Protein AF-A0A382WVX7-F1 (afdb_monomer_lite)

Foldseek 3Di:
DDDPDDDPPDPPPPPPVVVVVVVVLVVLLVVLLVCLLCVLVVVCVVVVNPPPDDPVVSNVNSNVRSLVSSLVRQLVVCVVVDPSVVSSVVSCVVSVVD

pLDDT: mean 78.36, std 13.31, range [39.53, 92.88]

Sequence (98 aa):
MEQTETLKNSISWKCKHTWKRASINTLWCLLGCSIGDFGTIYFFQVTQNPWSFSVMSIMILAIINGLITSIMLETFILSRQMDLKNAFKTAIGMSLVS

InterPro domains:
  IPR025509 Domain of unknown function DUF4396 [PF14342] (18-98)

Structure (mmCIF, N/CA/C/O backbone):
data_AF-A0A382WVX7-F1
#
_entry.id   AF-A0A382WVX7-F1
#
loop_
_atom_site.group_PDB
_atom_site.id
_atom_site.type_symbol
_atom_site.label_atom_id
_atom_site.label_alt_id
_atom_site.label_comp_id
_atom_site.label_asym_id
_atom_site.label_entity_id
_atom_site.label_seq_id
_atom_site.pdbx_PDB_ins_code
_atom_site.Cartn_x
_atom_site.Cartn_y
_atom_site.Cartn_z
_atom_site.occupancy
_atom_site.B_iso_or_equiv
_atom_site.auth_seq_id
_atom_site.auth_comp_id
_atom_site.auth_asym_id
_atom_site.auth_atom_id
_atom_site.pdbx_PDB_model_num
ATOM 1 N N . MET A 1 1 ? -14.539 19.645 43.472 1.00 47.84 1 MET A N 1
ATOM 2 C CA . MET A 1 1 ? -15.041 18.271 43.295 1.00 47.84 1 MET A CA 1
ATOM 3 C C . MET A 1 1 ? -16.321 18.381 42.505 1.00 47.84 1 MET A C 1
ATOM 5 O O . MET A 1 1 ? -17.269 18.902 43.057 1.00 47.84 1 MET A O 1
ATOM 9 N N . GLU A 1 2 ? -16.302 18.014 41.227 1.00 39.53 2 GLU A N 1
ATOM 10 C CA . GLU A 1 2 ? -17.343 17.193 40.600 1.00 39.53 2 GLU A CA 1
ATOM 11 C C . GLU A 1 2 ? -16.979 16.944 39.132 1.00 39.53 2 GLU A C 1
ATOM 13 O O . GLU A 1 2 ? -16.805 17.871 38.349 1.00 39.53 2 GLU A O 1
ATOM 18 N N . GLN A 1 3 ? -16.851 15.650 38.825 1.00 40.25 3 GLN A N 1
ATOM 19 C CA . GLN A 1 3 ? -17.048 15.031 37.513 1.00 40.25 3 GLN A CA 1
ATOM 20 C C . GLN A 1 3 ? -15.916 15.165 36.477 1.00 40.25 3 GLN A C 1
ATOM 22 O O . GLN A 1 3 ? -16.074 15.614 35.346 1.00 40.25 3 GLN A O 1
ATOM 27 N N . THR A 1 4 ? -14.768 14.591 36.839 1.00 42.47 4 THR A N 1
ATOM 28 C CA . THR A 1 4 ? -13.944 13.783 35.926 1.00 42.47 4 THR A CA 1
ATOM 29 C C . THR A 1 4 ? -14.754 12.593 35.385 1.00 42.47 4 THR A C 1
ATOM 31 O O . THR A 1 4 ? -14.617 11.480 35.883 1.00 42.47 4 THR A O 1
ATOM 34 N N . GLU A 1 5 ? -15.594 12.807 34.372 1.00 50.69 5 GLU A N 1
ATOM 35 C CA . GLU A 1 5 ? -16.278 11.733 33.637 1.00 50.69 5 GLU A CA 1
ATOM 36 C C . GLU A 1 5 ? -16.299 12.017 32.129 1.00 50.69 5 GLU A C 1
ATOM 38 O O . GLU A 1 5 ? -17.272 12.505 31.570 1.00 50.69 5 GLU A O 1
ATOM 43 N N . THR A 1 6 ? -15.226 11.653 31.429 1.00 47.88 6 THR A N 1
ATOM 44 C CA . THR A 1 6 ? -15.344 11.208 30.032 1.00 47.88 6 THR A CA 1
ATOM 45 C C . THR A 1 6 ? -14.515 9.939 29.868 1.00 47.88 6 THR A C 1
ATOM 47 O O . THR A 1 6 ? -13.321 9.960 29.594 1.00 47.88 6 THR A O 1
ATOM 50 N N . LEU A 1 7 ? -15.172 8.820 30.181 1.00 47.19 7 LEU A N 1
ATOM 51 C CA . LEU A 1 7 ? -14.901 7.450 29.740 1.00 47.19 7 LEU A CA 1
ATOM 52 C C . LEU A 1 7 ? -13.518 7.214 29.113 1.00 47.19 7 LEU A C 1
ATOM 54 O O . LEU A 1 7 ? -13.299 7.371 27.912 1.00 47.19 7 LEU A O 1
ATOM 58 N N . LYS A 1 8 ? -12.605 6.704 29.941 1.00 47.66 8 LYS A N 1
ATOM 59 C CA . LYS A 1 8 ? -11.433 5.951 29.499 1.00 47.66 8 LYS A CA 1
ATOM 60 C C . LYS A 1 8 ? -11.951 4.755 28.685 1.00 47.66 8 LYS A C 1
ATOM 62 O O . LYS A 1 8 ? -12.286 3.725 29.264 1.00 47.66 8 LYS A O 1
ATOM 67 N N . ASN A 1 9 ? -12.077 4.908 27.364 1.00 58.12 9 ASN A N 1
ATOM 68 C CA . ASN A 1 9 ? -12.382 3.820 26.432 1.00 58.12 9 ASN A CA 1
ATOM 69 C C . ASN A 1 9 ? -11.302 2.748 26.605 1.00 58.12 9 ASN A C 1
ATOM 71 O O . ASN A 1 9 ? -10.225 2.820 26.016 1.00 58.12 9 ASN A O 1
ATOM 75 N N . SER A 1 10 ? -11.558 1.775 27.475 1.00 68.00 10 SER A N 1
ATOM 76 C CA . SER A 1 10 ? -10.688 0.623 27.630 1.00 68.00 10 SER A CA 1
ATOM 77 C C . SER A 1 10 ? -10.760 -0.155 26.322 1.00 68.00 10 SER A C 1
ATOM 79 O O . SER A 1 10 ? -11.788 -0.734 25.975 1.00 68.00 10 SER A 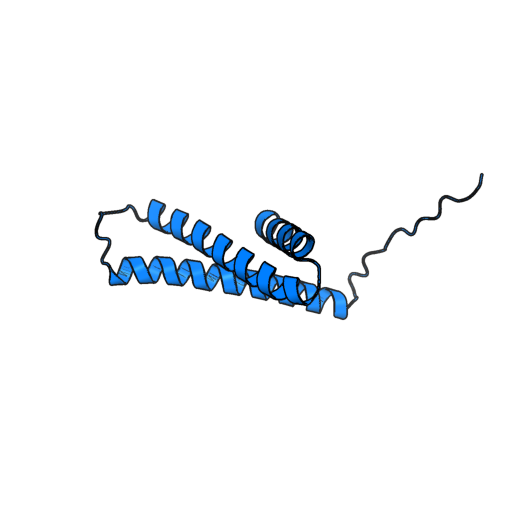O 1
ATOM 81 N N . ILE A 1 11 ? -9.677 -0.108 25.540 1.00 69.12 11 ILE A N 1
ATOM 82 C CA . ILE A 1 11 ? -9.529 -0.954 24.358 1.00 69.12 11 ILE A CA 1
ATOM 83 C C . ILE A 1 11 ? -9.678 -2.393 24.847 1.00 69.12 11 ILE A C 1
ATOM 85 O O . ILE A 1 11 ? -8.826 -2.922 25.562 1.00 69.12 11 ILE A O 1
ATOM 89 N N . SER A 1 12 ? -10.807 -3.016 24.514 1.00 75.25 12 SER A N 1
ATOM 90 C CA . SER A 1 12 ? -11.059 -4.406 24.861 1.00 75.25 12 SER A CA 1
ATOM 91 C C . SER A 1 12 ? -10.256 -5.287 23.911 1.00 75.25 12 SER A C 1
ATOM 93 O O . SER A 1 12 ? -10.719 -5.671 22.837 1.00 75.25 12 SER A O 1
ATOM 95 N N . TRP A 1 13 ? -9.032 -5.618 24.320 1.00 74.44 13 TRP A N 1
ATOM 96 C CA . TRP A 1 13 ? -8.102 -6.483 23.587 1.00 74.44 13 TRP A CA 1
ATOM 97 C C . TRP A 1 13 ? -8.628 -7.908 23.349 1.00 74.44 13 TRP A C 1
ATOM 99 O O . TRP A 1 13 ? -8.021 -8.660 22.597 1.00 74.44 13 TRP A O 1
ATOM 109 N N . LYS A 1 14 ? -9.763 -8.295 23.946 1.00 79.00 14 LYS A N 1
ATOM 110 C CA . LYS A 1 14 ? -10.434 -9.586 23.702 1.00 79.00 14 LYS A CA 1
ATOM 111 C C . LYS A 1 14 ? -11.639 -9.480 22.759 1.00 79.00 14 LYS A C 1
ATOM 113 O O . LYS A 1 14 ? -12.270 -10.491 22.455 1.00 79.00 14 LYS A O 1
ATOM 118 N N . CYS A 1 15 ? -11.987 -8.282 22.287 1.00 82.50 15 CYS A N 1
ATOM 119 C CA . CYS A 1 15 ? -13.148 -8.093 21.425 1.00 82.50 15 CYS A CA 1
ATOM 120 C C . CYS A 1 15 ? -12.890 -8.641 20.012 1.00 82.50 15 CYS A C 1
ATOM 122 O O . CYS A 1 15 ? -12.252 -7.998 19.176 1.00 82.50 15 CYS A O 1
ATOM 124 N N . LYS A 1 16 ? -13.434 -9.830 19.726 1.00 82.31 16 LYS A N 1
ATOM 125 C CA . LYS A 1 16 ? -13.285 -10.520 18.433 1.00 82.31 16 LYS A CA 1
ATOM 126 C C . LYS A 1 16 ? -13.773 -9.682 17.245 1.00 82.31 16 LYS A C 1
ATOM 128 O O . LYS A 1 16 ? -13.186 -9.751 16.170 1.00 82.31 16 LYS A O 1
ATOM 133 N N . HIS A 1 17 ? -14.825 -8.885 17.433 1.00 83.00 17 HIS A N 1
ATOM 134 C CA . HIS A 1 17 ? -15.374 -8.027 16.382 1.00 83.00 17 HIS A CA 1
ATOM 135 C C . HIS A 1 17 ? -14.369 -6.948 15.939 1.00 83.00 17 HIS A C 1
ATOM 137 O O . HIS A 1 17 ? -14.111 -6.801 14.745 1.00 83.00 17 HIS A O 1
ATOM 143 N N . THR A 1 18 ? -13.748 -6.247 16.894 1.00 82.44 18 THR A N 1
ATOM 144 C CA . THR A 1 18 ? -12.757 -5.198 16.606 1.00 82.44 18 THR A CA 1
ATOM 145 C C . THR A 1 18 ? -11.499 -5.775 15.959 1.00 82.44 18 THR A C 1
ATOM 147 O O . THR A 1 18 ? -11.038 -5.243 14.953 1.00 82.44 18 THR A O 1
ATOM 150 N N . TRP A 1 19 ? -10.999 -6.910 16.460 1.00 82.50 19 TRP A N 1
ATOM 151 C CA . TRP A 1 19 ? -9.850 -7.608 15.870 1.00 82.50 19 TRP A CA 1
ATOM 152 C C . TRP A 1 19 ? -10.108 -8.101 14.449 1.00 82.50 19 TRP A C 1
ATOM 154 O O . TRP A 1 19 ? -9.249 -7.952 13.584 1.00 82.50 19 TRP A O 1
ATOM 164 N N . LYS A 1 20 ? -11.301 -8.649 14.180 1.00 83.56 20 LYS A N 1
ATOM 165 C CA . LYS A 1 20 ? -11.677 -9.081 12.829 1.00 83.56 20 LYS A CA 1
ATOM 166 C C . LYS A 1 20 ? -11.677 -7.899 11.861 1.00 83.56 20 LYS A C 1
ATOM 168 O O . LYS A 1 20 ? -11.166 -8.024 10.755 1.00 83.56 20 LYS A O 1
ATOM 173 N N . ARG A 1 21 ? -12.215 -6.750 12.281 1.00 81.44 21 ARG A N 1
ATOM 174 C CA . ARG A 1 21 ? -12.237 -5.538 11.453 1.00 81.44 21 ARG A CA 1
ATOM 175 C C . ARG A 1 21 ? -10.829 -4.997 11.194 1.00 81.44 21 ARG A C 1
ATOM 177 O O . ARG A 1 21 ? -10.514 -4.702 10.050 1.00 81.44 21 ARG A O 1
ATOM 184 N N . ALA A 1 22 ? -9.980 -4.936 12.221 1.00 80.75 22 ALA A N 1
ATOM 185 C CA . ALA A 1 22 ? -8.587 -4.510 12.076 1.00 80.75 22 ALA A CA 1
ATOM 186 C C . ALA A 1 22 ? -7.802 -5.432 11.127 1.00 80.75 22 ALA A C 1
ATOM 188 O O . ALA A 1 22 ? -7.169 -4.954 10.195 1.00 80.75 22 ALA A O 1
ATOM 189 N N . SER A 1 23 ? -7.928 -6.752 11.295 1.00 84.62 23 SER A N 1
ATOM 190 C CA . SER A 1 23 ? -7.275 -7.736 10.425 1.00 84.62 23 SER A CA 1
ATOM 191 C C . SER A 1 23 ? -7.727 -7.631 8.967 1.00 84.62 23 SER A C 1
ATOM 193 O O . SER A 1 23 ? -6.894 -7.766 8.078 1.00 84.62 23 SER A O 1
ATOM 195 N N . ILE A 1 24 ? -9.013 -7.366 8.706 1.00 84.56 24 ILE A N 1
ATOM 196 C CA . ILE A 1 24 ? -9.516 -7.162 7.340 1.00 84.56 24 ILE A CA 1
ATOM 197 C C . ILE A 1 24 ? -8.921 -5.890 6.726 1.00 84.56 24 ILE A C 1
ATOM 199 O O . ILE A 1 24 ? -8.505 -5.927 5.575 1.00 84.56 24 ILE A O 1
ATOM 203 N N . 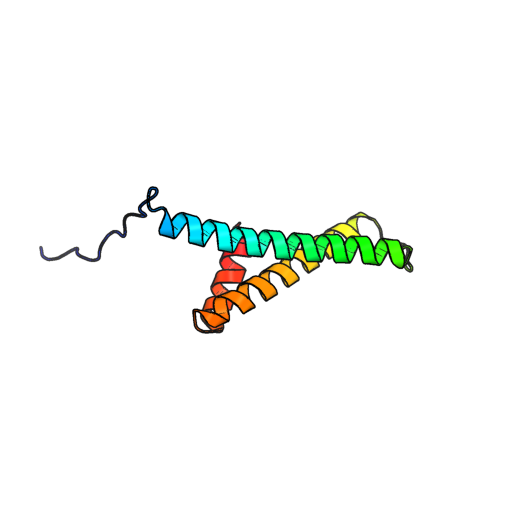ASN A 1 25 ? -8.831 -4.789 7.475 1.00 82.00 25 ASN A N 1
ATOM 204 C CA . ASN A 1 25 ? -8.207 -3.558 6.979 1.00 82.00 25 ASN A CA 1
ATOM 205 C C . ASN A 1 25 ? -6.721 -3.774 6.642 1.00 82.00 25 ASN A C 1
ATOM 207 O O . ASN A 1 25 ? -6.288 -3.441 5.542 1.00 82.00 25 ASN A O 1
ATOM 211 N N . THR A 1 26 ? -5.966 -4.430 7.530 1.00 86.31 26 THR A N 1
ATOM 212 C CA . THR A 1 26 ? -4.565 -4.792 7.264 1.00 86.31 26 THR A CA 1
ATOM 213 C C . THR A 1 26 ? -4.440 -5.735 6.068 1.00 86.31 26 THR A C 1
ATOM 215 O O . THR A 1 26 ? -3.538 -5.569 5.254 1.00 86.31 26 THR A O 1
ATOM 218 N N . LEU A 1 27 ? -5.358 -6.696 5.911 1.00 87.75 27 LEU A N 1
ATOM 219 C CA . LEU A 1 27 ? -5.376 -7.596 4.757 1.00 87.75 27 LEU A CA 1
ATOM 220 C C . LEU A 1 27 ? -5.560 -6.816 3.450 1.00 87.75 27 LEU A C 1
ATOM 222 O O . LEU A 1 27 ? -4.855 -7.090 2.486 1.00 87.75 27 LEU A O 1
ATOM 226 N N . TRP A 1 28 ? -6.466 -5.837 3.411 1.00 85.81 28 TRP A N 1
ATOM 227 C CA . TRP A 1 28 ? -6.669 -5.004 2.223 1.00 85.81 28 TRP A CA 1
ATOM 228 C C . TRP A 1 28 ? -5.443 -4.162 1.880 1.00 85.81 28 TRP A C 1
ATOM 230 O O . TRP A 1 28 ? -5.090 -4.076 0.704 1.00 85.81 28 TRP A O 1
ATOM 240 N N . CYS A 1 29 ? -4.764 -3.618 2.891 1.00 87.62 29 CYS A N 1
ATOM 241 C CA . CYS A 1 29 ? -3.501 -2.911 2.701 1.00 87.62 29 CYS A CA 1
ATOM 242 C C . CYS A 1 29 ? -2.416 -3.841 2.130 1.00 87.62 29 CYS A C 1
ATOM 244 O O . CYS A 1 29 ? -1.822 -3.548 1.092 1.00 87.62 29 CYS A O 1
ATOM 246 N N . LEU A 1 30 ? -2.223 -5.020 2.734 1.00 89.06 30 LEU A N 1
ATOM 247 C CA . LEU A 1 30 ? -1.250 -6.016 2.272 1.00 89.06 30 LEU A CA 1
ATOM 248 C C . LEU A 1 30 ? -1.540 -6.501 0.850 1.00 89.06 30 LEU A C 1
ATOM 250 O O . LEU A 1 30 ? -0.614 -6.653 0.053 1.00 89.06 30 LEU A O 1
ATOM 254 N N . LEU A 1 31 ? -2.813 -6.722 0.514 1.00 90.00 31 LEU A N 1
ATOM 255 C CA . LEU A 1 31 ? -3.225 -7.078 -0.842 1.00 90.00 31 LEU A CA 1
ATOM 256 C C . LEU A 1 31 ? -2.895 -5.953 -1.827 1.00 90.00 31 LEU A C 1
ATOM 258 O O . LEU A 1 31 ? -2.333 -6.224 -2.885 1.00 90.00 31 LEU A O 1
ATOM 262 N N . GLY A 1 32 ? -3.195 -4.702 -1.473 1.00 90.00 32 GLY A N 1
ATOM 263 C CA . GLY A 1 32 ? -2.898 -3.540 -2.305 1.00 90.00 32 GLY A CA 1
ATOM 264 C C . GLY A 1 32 ? -1.402 -3.344 -2.556 1.00 90.00 32 GLY A C 1
ATOM 265 O O . GLY A 1 32 ? -1.012 -3.173 -3.713 1.00 90.00 32 GLY A O 1
ATOM 266 N N . CYS A 1 33 ? -0.569 -3.444 -1.513 1.00 90.62 33 CYS A N 1
ATOM 267 C CA . CYS A 1 33 ? 0.889 -3.377 -1.646 1.00 90.62 33 CYS A CA 1
ATOM 268 C C . CYS A 1 33 ? 1.425 -4.517 -2.514 1.00 90.62 33 CYS A C 1
ATOM 270 O O . CYS A 1 33 ? 2.154 -4.268 -3.469 1.00 90.62 33 CYS A O 1
ATOM 272 N N . SER A 1 34 ? 0.984 -5.754 -2.259 1.00 92.31 34 SER A N 1
ATOM 273 C CA . SER A 1 34 ? 1.429 -6.925 -3.026 1.00 92.31 34 SER A CA 1
ATOM 274 C C . SER A 1 34 ? 1.102 -6.791 -4.516 1.00 92.31 34 SER A C 1
ATOM 276 O O . SER A 1 34 ? 1.934 -7.096 -5.365 1.00 92.31 34 SER A O 1
ATOM 278 N N . ILE A 1 35 ? -0.100 -6.308 -4.854 1.00 92.88 35 ILE A N 1
ATOM 279 C CA . ILE A 1 35 ? -0.509 -6.095 -6.249 1.00 92.88 35 ILE A CA 1
ATOM 280 C C . ILE A 1 35 ? 0.372 -5.036 -6.928 1.00 92.88 35 ILE A C 1
ATOM 282 O O . ILE A 1 35 ? 0.789 -5.243 -8.068 1.00 92.88 35 ILE A O 1
ATOM 286 N N . GLY A 1 36 ? 0.672 -3.922 -6.253 1.00 91.62 36 GLY A N 1
ATOM 287 C CA . GLY A 1 36 ? 1.511 -2.857 -6.813 1.00 91.62 36 GLY A CA 1
ATOM 288 C C . GLY A 1 36 ? 2.979 -3.264 -6.970 1.00 91.62 36 GLY A C 1
ATOM 289 O O . GLY A 1 36 ? 3.582 -2.988 -8.013 1.00 91.62 36 GLY A O 1
ATOM 290 N N . ASP A 1 37 ? 3.527 -3.993 -5.997 1.00 92.69 37 ASP A N 1
ATOM 291 C CA . ASP A 1 37 ? 4.894 -4.515 -6.043 1.00 92.69 37 ASP A CA 1
ATOM 292 C C . ASP A 1 37 ? 5.057 -5.531 -7.180 1.00 92.69 37 ASP A C 1
ATOM 294 O O . ASP A 1 37 ? 5.939 -5.381 -8.032 1.00 92.69 37 ASP A O 1
ATOM 298 N N . PHE A 1 38 ? 4.163 -6.527 -7.262 1.00 92.69 38 PHE A N 1
ATOM 299 C CA . PHE A 1 38 ? 4.190 -7.513 -8.343 1.00 92.69 38 PHE A CA 1
ATOM 300 C C . PHE A 1 38 ? 3.937 -6.876 -9.704 1.00 92.69 38 PHE A C 1
ATOM 302 O O . PHE A 1 38 ? 4.630 -7.215 -10.660 1.00 92.69 38 PHE A O 1
ATOM 309 N N . GLY A 1 39 ? 2.990 -5.940 -9.801 1.00 91.31 39 GLY A N 1
ATOM 310 C CA . GLY A 1 39 ? 2.702 -5.225 -11.041 1.00 91.31 39 GLY A CA 1
ATOM 311 C C . GLY A 1 39 ? 3.918 -4.452 -11.546 1.00 91.31 39 GLY A C 1
ATOM 312 O O . GLY A 1 39 ? 4.255 -4.539 -12.726 1.00 91.31 39 GLY A O 1
ATOM 313 N N . THR A 1 40 ? 4.625 -3.765 -10.646 1.00 90.25 40 THR A N 1
ATOM 314 C CA . THR A 1 40 ? 5.835 -3.013 -10.994 1.00 90.25 40 THR A CA 1
ATOM 315 C C . THR A 1 40 ? 6.955 -3.956 -11.432 1.00 90.25 40 THR A C 1
ATOM 317 O O . THR A 1 40 ? 7.516 -3.778 -12.511 1.00 90.25 40 THR A O 1
ATOM 320 N N . ILE A 1 41 ? 7.246 -5.007 -10.661 1.00 89.44 41 ILE A N 1
ATOM 321 C CA . ILE A 1 41 ? 8.298 -5.979 -11.002 1.00 89.44 41 ILE A CA 1
ATOM 322 C C . ILE A 1 41 ? 7.987 -6.683 -12.332 1.00 89.44 41 ILE A C 1
ATOM 324 O O . ILE A 1 41 ? 8.859 -6.780 -13.196 1.00 89.44 41 ILE A O 1
ATOM 328 N N . TYR A 1 42 ? 6.744 -7.127 -12.527 1.00 90.88 42 TYR A N 1
ATOM 329 C CA . TYR A 1 42 ? 6.300 -7.785 -13.754 1.00 90.88 42 TYR A CA 1
ATOM 330 C C . TYR A 1 42 ? 6.408 -6.858 -14.969 1.00 90.88 42 TYR A C 1
ATOM 332 O O . TYR A 1 42 ? 6.914 -7.267 -16.014 1.00 90.88 42 TYR A O 1
ATOM 340 N N . PHE A 1 43 ? 6.014 -5.590 -14.831 1.00 88.94 43 PHE A N 1
ATOM 341 C CA . PHE A 1 43 ? 6.143 -4.598 -15.897 1.00 88.94 43 PHE A CA 1
ATOM 342 C C . PHE A 1 43 ? 7.598 -4.437 -16.360 1.00 88.94 43 PHE A C 1
ATOM 344 O O . PHE A 1 43 ? 7.874 -4.446 -17.562 1.00 88.94 43 PHE A O 1
ATOM 351 N N . PHE A 1 44 ? 8.553 -4.357 -15.429 1.00 85.94 44 PHE A N 1
ATOM 352 C CA . PHE A 1 44 ? 9.973 -4.252 -15.781 1.00 85.94 44 PHE A CA 1
ATOM 353 C C . PHE A 1 44 ? 10.544 -5.535 -16.396 1.00 85.94 44 PHE A C 1
ATOM 355 O O . PHE A 1 44 ? 11.434 -5.443 -17.243 1.00 85.94 44 PHE A O 1
ATOM 362 N N . GLN A 1 45 ? 10.015 -6.708 -16.030 1.00 85.56 45 GLN A N 1
ATOM 363 C CA . GLN A 1 45 ? 10.378 -7.983 -16.657 1.00 85.56 45 GLN A CA 1
ATOM 364 C C . GLN A 1 45 ? 9.869 -8.077 -18.100 1.00 85.56 45 GLN A C 1
ATOM 366 O O . GLN A 1 45 ? 10.627 -8.464 -18.987 1.00 85.56 45 GLN A O 1
ATOM 371 N N . VAL A 1 46 ? 8.620 -7.677 -18.357 1.00 88.44 46 VAL A N 1
ATOM 372 C CA . VAL A 1 46 ? 8.029 -7.690 -19.708 1.00 88.44 46 VAL A CA 1
ATOM 373 C C . VAL A 1 46 ? 8.712 -6.677 -20.622 1.00 88.44 46 VAL A C 1
ATOM 375 O O . VAL A 1 46 ? 9.012 -6.980 -21.773 1.00 88.44 46 VAL A O 1
ATOM 378 N N . THR A 1 4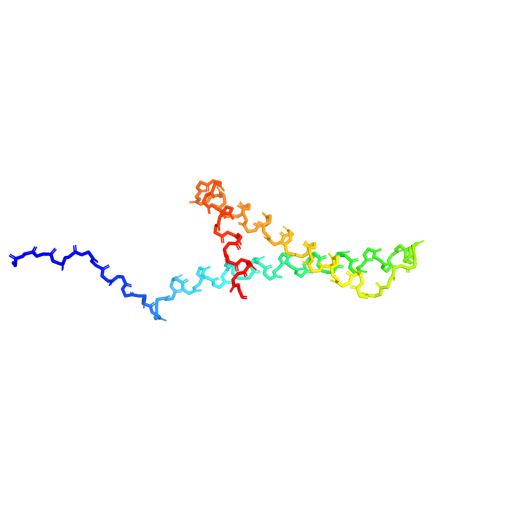7 ? 8.998 -5.484 -20.103 1.00 82.81 47 THR A N 1
ATOM 379 C CA . THR A 1 47 ? 9.583 -4.396 -20.899 1.00 82.81 47 THR A CA 1
ATOM 380 C C . THR A 1 47 ? 11.111 -4.518 -21.036 1.00 82.81 47 THR A C 1
ATOM 382 O O . THR A 1 47 ? 11.735 -3.690 -21.690 1.00 82.81 47 THR A O 1
ATOM 385 N N . GLN A 1 48 ? 11.725 -5.541 -20.424 1.00 74.50 48 GLN A N 1
ATOM 386 C CA . GLN A 1 48 ? 13.173 -5.801 -20.422 1.00 74.50 48 GLN A CA 1
ATOM 387 C C . GLN A 1 48 ? 14.036 -4.592 -20.028 1.00 74.50 48 GLN A C 1
ATOM 389 O O . GLN A 1 48 ? 15.117 -4.382 -20.570 1.00 74.50 48 GLN A O 1
ATOM 394 N N . ASN A 1 49 ? 13.570 -3.809 -19.051 1.00 70.06 49 ASN A N 1
ATOM 395 C CA . ASN A 1 49 ? 14.281 -2.639 -18.533 1.00 70.06 49 ASN A CA 1
ATOM 396 C C . ASN A 1 49 ? 14.784 -1.669 -19.638 1.00 70.06 49 ASN A C 1
ATOM 398 O O . ASN A 1 49 ? 15.992 -1.503 -19.820 1.00 70.06 49 ASN A O 1
ATOM 402 N N . PRO A 1 50 ? 13.876 -0.977 -20.351 1.00 64.62 50 PRO A N 1
ATOM 403 C CA . PRO A 1 50 ? 14.206 -0.235 -21.575 1.00 64.62 50 PRO A CA 1
ATOM 404 C C . PRO A 1 50 ? 15.177 0.942 -21.377 1.00 64.62 50 PRO A C 1
ATOM 406 O O . PRO A 1 50 ? 15.735 1.446 -22.346 1.00 64.62 50 PRO A O 1
ATOM 409 N N . TRP A 1 51 ? 15.386 1.381 -20.132 1.00 67.50 51 TRP A N 1
ATOM 410 C CA . TRP A 1 51 ? 16.220 2.534 -19.768 1.00 67.50 51 TRP A CA 1
ATOM 411 C C . TRP A 1 51 ? 17.443 2.159 -18.911 1.00 67.50 51 TRP A C 1
ATOM 413 O O . TRP A 1 51 ? 18.074 3.046 -18.341 1.00 67.50 51 TRP A O 1
ATOM 423 N N . SER A 1 52 ? 17.782 0.866 -18.783 1.00 68.81 52 SER A N 1
ATOM 424 C CA . SER A 1 52 ? 18.850 0.386 -17.885 1.00 68.81 52 SER A CA 1
ATOM 425 C C . SER A 1 52 ? 18.716 0.920 -16.449 1.00 68.81 52 SER A C 1
ATOM 427 O O . SER A 1 52 ? 19.704 1.291 -15.813 1.00 68.81 52 SER A O 1
ATOM 429 N N . PHE A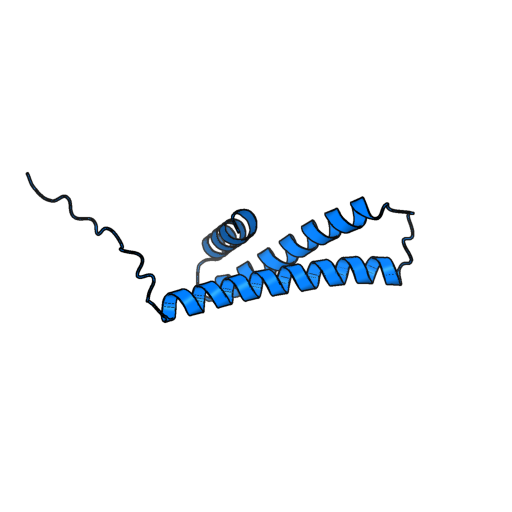 1 53 ? 17.491 0.969 -15.908 1.00 72.81 53 PHE A N 1
ATOM 430 C CA . PHE A 1 53 ? 17.296 1.341 -14.508 1.00 72.81 53 PHE A CA 1
ATOM 431 C C . PHE A 1 53 ? 18.006 0.344 -13.591 1.00 72.81 53 PHE A C 1
ATOM 433 O O . PHE A 1 53 ? 17.950 -0.869 -13.802 1.00 72.81 53 PHE A O 1
ATOM 440 N N . SER A 1 54 ? 18.660 0.865 -12.552 1.00 82.00 54 SER A N 1
ATOM 441 C CA . SER A 1 54 ? 19.231 0.033 -11.495 1.00 82.00 54 SER A CA 1
ATOM 442 C C . SER A 1 54 ? 18.116 -0.672 -10.722 1.00 82.00 54 SER A C 1
ATOM 444 O O . SER A 1 54 ? 17.047 -0.100 -10.491 1.00 82.00 54 SER A O 1
ATOM 446 N N . VAL A 1 55 ? 18.386 -1.896 -10.263 1.00 83.94 55 VAL A N 1
ATOM 447 C CA . VAL A 1 55 ? 17.453 -2.705 -9.460 1.00 83.94 55 VAL A CA 1
ATOM 448 C C . VAL A 1 55 ? 16.948 -1.925 -8.240 1.00 83.94 55 VAL A C 1
ATOM 450 O O . VAL A 1 55 ? 15.765 -1.985 -7.919 1.00 83.94 55 VAL A O 1
ATOM 453 N N . MET A 1 56 ? 17.807 -1.108 -7.622 1.00 84.31 56 MET A N 1
ATOM 454 C CA . MET A 1 56 ? 17.432 -0.253 -6.488 1.00 84.31 56 MET A CA 1
ATOM 455 C C . MET A 1 56 ? 16.323 0.747 -6.835 1.00 84.31 56 MET A C 1
ATOM 457 O O . MET A 1 56 ? 15.403 0.949 -6.046 1.00 84.31 56 MET A O 1
ATOM 461 N N . SER A 1 57 ? 16.372 1.352 -8.024 1.00 85.50 57 SER A N 1
ATOM 462 C CA . SER A 1 57 ? 15.349 2.301 -8.477 1.00 85.50 57 SER A CA 1
ATOM 463 C C . SER A 1 57 ? 14.015 1.605 -8.733 1.00 85.50 57 SER A C 1
ATOM 465 O O . SER A 1 57 ?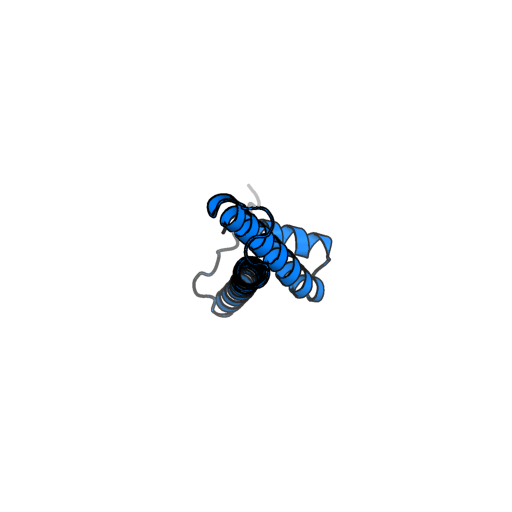 12.969 2.139 -8.376 1.00 85.50 57 SER A O 1
ATOM 467 N N . ILE A 1 58 ? 14.057 0.393 -9.295 1.00 86.12 58 ILE A N 1
ATOM 468 C CA . ILE A 1 58 ? 12.864 -0.426 -9.536 1.00 86.12 58 ILE A CA 1
ATOM 469 C C . ILE A 1 58 ? 12.207 -0.812 -8.208 1.00 86.12 58 ILE A C 1
ATOM 471 O O . ILE A 1 58 ? 10.992 -0.714 -8.083 1.00 86.12 58 ILE A O 1
ATOM 475 N N . MET A 1 59 ? 12.997 -1.193 -7.201 1.00 87.12 59 MET A N 1
ATOM 476 C CA . MET A 1 59 ? 12.482 -1.544 -5.876 1.00 87.12 59 MET A CA 1
ATOM 477 C C . MET A 1 59 ? 11.837 -0.355 -5.158 1.00 87.12 59 MET A C 1
ATOM 479 O O . MET A 1 59 ? 10.756 -0.499 -4.597 1.00 87.12 59 MET A O 1
ATOM 483 N N . ILE A 1 60 ? 12.458 0.828 -5.202 1.00 89.19 60 ILE A N 1
ATOM 484 C CA . ILE A 1 60 ? 11.867 2.043 -4.618 1.00 89.19 60 ILE A CA 1
ATOM 485 C C . ILE A 1 60 ? 10.547 2.380 -5.319 1.00 89.19 60 ILE A C 1
ATOM 487 O O . ILE A 1 60 ? 9.555 2.686 -4.661 1.00 89.19 60 ILE A O 1
ATOM 491 N N . LEU A 1 61 ? 10.520 2.289 -6.651 1.00 88.06 61 LEU A N 1
ATOM 492 C CA . LEU A 1 61 ? 9.314 2.551 -7.429 1.00 88.06 61 LEU A CA 1
ATOM 493 C C . LEU A 1 61 ? 8.213 1.522 -7.140 1.00 88.06 61 LEU A C 1
ATOM 495 O O . LEU A 1 61 ? 7.050 1.903 -7.047 1.00 88.06 61 LEU A O 1
ATOM 499 N N . ALA A 1 62 ? 8.577 0.249 -6.957 1.00 89.25 62 ALA A N 1
ATOM 500 C CA . ALA A 1 62 ? 7.652 -0.809 -6.568 1.00 89.25 62 ALA A CA 1
ATOM 501 C C . ALA A 1 62 ? 6.984 -0.476 -5.232 1.00 89.25 62 ALA A C 1
ATOM 503 O O . ALA A 1 62 ? 5.766 -0.364 -5.204 1.00 89.25 62 ALA A O 1
ATOM 504 N N . ILE A 1 63 ? 7.767 -0.148 -4.199 1.00 89.75 63 ILE A N 1
ATOM 505 C CA . ILE A 1 63 ? 7.247 0.214 -2.870 1.00 89.75 63 ILE A CA 1
ATOM 506 C C . ILE A 1 63 ? 6.311 1.428 -2.945 1.00 89.75 63 ILE A C 1
ATOM 508 O O . ILE A 1 63 ? 5.237 1.425 -2.345 1.00 89.75 63 ILE A O 1
ATOM 512 N N . ILE A 1 64 ? 6.690 2.473 -3.690 1.00 90.62 64 ILE A N 1
ATOM 513 C CA . ILE A 1 64 ? 5.847 3.667 -3.856 1.00 90.62 64 ILE A CA 1
ATOM 514 C C . ILE A 1 64 ? 4.528 3.295 -4.542 1.00 90.62 64 ILE A C 1
ATOM 516 O O . ILE A 1 64 ? 3.461 3.688 -4.071 1.00 90.62 64 ILE A O 1
ATOM 520 N N . ASN A 1 65 ? 4.584 2.519 -5.626 1.00 90.50 65 ASN A N 1
ATOM 521 C CA . ASN A 1 65 ? 3.387 2.074 -6.332 1.00 90.50 65 ASN A CA 1
ATOM 522 C C . ASN A 1 65 ? 2.517 1.164 -5.461 1.00 90.50 65 ASN A C 1
ATOM 524 O O . ASN A 1 65 ? 1.308 1.363 -5.438 1.00 90.50 65 ASN A O 1
ATOM 528 N N . GLY A 1 66 ? 3.113 0.235 -4.712 1.00 91.19 66 GLY A N 1
ATOM 529 C CA . GLY A 1 66 ? 2.437 -0.631 -3.749 1.00 91.19 66 GLY A CA 1
ATOM 530 C C . GLY A 1 66 ? 1.694 0.156 -2.670 1.00 91.19 66 GLY A C 1
ATOM 531 O O . GLY A 1 66 ? 0.521 -0.104 -2.395 1.00 91.19 66 GLY A O 1
ATOM 532 N N . LEU A 1 67 ? 2.331 1.180 -2.102 1.00 89.75 67 LEU A N 1
ATOM 533 C CA . LEU A 1 67 ? 1.691 2.059 -1.124 1.00 89.75 67 LEU A CA 1
ATOM 534 C C . LEU A 1 67 ? 0.538 2.859 -1.742 1.00 89.75 67 LEU A C 1
ATOM 536 O O . LEU A 1 67 ? -0.523 2.975 -1.132 1.00 89.75 67 LEU A O 1
ATOM 540 N N . ILE A 1 68 ? 0.703 3.381 -2.961 1.00 89.38 68 ILE A N 1
ATOM 541 C CA . ILE A 1 68 ? -0.362 4.118 -3.656 1.00 89.38 68 ILE A CA 1
ATOM 542 C C . ILE A 1 68 ? -1.559 3.203 -3.934 1.00 89.38 68 ILE A C 1
ATOM 544 O O . ILE A 1 68 ? -2.696 3.582 -3.641 1.00 89.38 68 ILE A O 1
ATOM 548 N N . THR A 1 69 ? -1.329 1.998 -4.466 1.00 90.44 69 THR A N 1
ATOM 549 C CA . THR A 1 69 ? -2.400 1.034 -4.759 1.00 90.44 69 THR A CA 1
ATOM 550 C C . THR A 1 69 ? -3.112 0.590 -3.488 1.00 90.44 69 THR A C 1
ATOM 552 O O . THR A 1 69 ? -4.340 0.498 -3.484 1.00 90.44 69 THR A O 1
ATOM 555 N N . SER A 1 70 ? -2.371 0.391 -2.398 1.00 89.56 70 SER A N 1
ATOM 556 C CA . SER A 1 70 ? -2.924 0.121 -1.072 1.00 89.56 70 SER A CA 1
ATOM 557 C C . SER A 1 70 ? -3.823 1.251 -0.564 1.00 89.56 70 SER A C 1
ATOM 559 O O . SER A 1 70 ? -5.004 1.019 -0.301 1.00 89.56 70 SER A O 1
ATOM 561 N N . ILE A 1 71 ? -3.323 2.492 -0.521 1.00 86.75 71 ILE A N 1
ATOM 562 C CA . ILE A 1 71 ? -4.081 3.651 -0.022 1.00 86.75 71 ILE A CA 1
ATOM 563 C C . ILE A 1 71 ? -5.337 3.887 -0.864 1.00 86.75 71 ILE A C 1
ATOM 565 O O . ILE A 1 71 ? -6.397 4.190 -0.312 1.00 86.75 71 ILE A O 1
ATOM 569 N N . MET A 1 72 ? -5.254 3.737 -2.190 1.00 86.56 72 MET A N 1
ATOM 570 C CA . MET A 1 72 ? -6.414 3.860 -3.077 1.00 86.56 72 MET A CA 1
ATOM 571 C C . MET A 1 72 ? -7.469 2.791 -2.785 1.00 86.56 72 MET A C 1
ATOM 573 O O . MET A 1 72 ? -8.652 3.116 -2.665 1.00 86.56 72 MET A O 1
ATOM 577 N N . LEU A 1 73 ? -7.053 1.531 -2.649 1.00 87.31 73 LEU A N 1
ATOM 578 C CA . LEU A 1 73 ? -7.952 0.404 -2.414 1.00 87.31 73 LEU A CA 1
ATOM 579 C C . LEU A 1 73 ? -8.607 0.492 -1.030 1.00 87.31 73 LEU A C 1
ATOM 581 O O . LEU A 1 73 ? -9.826 0.356 -0.909 1.00 87.31 73 LEU A O 1
ATOM 585 N N . GLU A 1 74 ? -7.824 0.794 0.003 1.00 85.38 74 GLU A N 1
ATOM 586 C CA . GLU A 1 74 ? -8.319 0.997 1.362 1.00 85.38 74 GLU A CA 1
ATOM 587 C C . GLU A 1 74 ? -9.275 2.203 1.424 1.00 85.38 74 GLU A C 1
ATOM 589 O O . GLU A 1 74 ? -10.399 2.077 1.916 1.00 85.38 74 GLU A O 1
ATOM 594 N N . THR A 1 75 ? -8.913 3.345 0.826 1.00 85.06 75 THR A N 1
ATOM 595 C CA . THR A 1 75 ? -9.795 4.526 0.755 1.00 85.06 75 THR A CA 1
ATOM 596 C C . THR A 1 75 ? -11.100 4.212 0.022 1.00 85.06 75 THR A C 1
ATOM 598 O O . THR A 1 75 ? -12.168 4.619 0.482 1.00 85.06 75 THR A O 1
ATOM 601 N N . PHE A 1 76 ? -11.056 3.460 -1.083 1.00 86.00 76 PHE A N 1
ATOM 602 C CA . PHE A 1 76 ? -12.253 3.065 -1.828 1.00 86.00 76 PHE A CA 1
ATOM 603 C C . PHE A 1 76 ? -13.197 2.210 -0.974 1.00 86.00 76 PHE A C 1
ATOM 605 O O . PHE A 1 76 ? -14.401 2.471 -0.931 1.00 86.00 76 PHE A O 1
ATOM 612 N N . ILE A 1 77 ? -12.667 1.237 -0.233 1.00 84.31 77 ILE A N 1
ATOM 613 C CA . ILE A 1 77 ? -13.470 0.374 0.641 1.00 84.31 77 ILE A CA 1
ATOM 614 C C . ILE A 1 77 ? -14.042 1.165 1.822 1.00 84.31 77 ILE A C 1
ATOM 616 O O . ILE A 1 77 ? -15.234 1.043 2.120 1.00 84.31 77 ILE A O 1
ATOM 620 N N . LEU A 1 78 ? -13.235 2.003 2.483 1.00 81.94 78 LEU A N 1
ATOM 621 C CA . LEU A 1 78 ? -13.709 2.809 3.611 1.00 81.94 78 LEU A CA 1
ATOM 622 C C . LEU A 1 78 ? -14.680 3.913 3.176 1.00 81.94 78 LEU A C 1
ATOM 624 O O . LEU A 1 78 ? -15.590 4.228 3.940 1.00 81.94 78 LEU A O 1
ATOM 628 N N . SER A 1 79 ? -14.583 4.436 1.949 1.00 81.12 79 SER A N 1
ATOM 629 C CA . SER A 1 79 ? -15.536 5.429 1.420 1.00 81.12 79 SER A CA 1
ATOM 630 C C . SER A 1 79 ? -16.986 4.932 1.385 1.00 81.12 79 SER A C 1
ATOM 632 O O . SER A 1 79 ? -17.921 5.726 1.372 1.00 81.12 79 SER A O 1
ATOM 634 N N . ARG A 1 80 ? -17.194 3.608 1.409 1.00 78.69 80 ARG A N 1
ATOM 635 C CA . ARG A 1 80 ? -18.523 2.987 1.504 1.00 78.69 80 ARG A CA 1
ATOM 636 C C . ARG A 1 80 ? -19.084 2.947 2.926 1.00 78.69 80 ARG A C 1
ATOM 638 O O . ARG A 1 80 ? -20.254 2.625 3.093 1.00 78.69 80 ARG A O 1
ATOM 645 N N . GLN A 1 81 ? -18.268 3.232 3.938 1.00 73.19 81 GLN A N 1
ATOM 646 C CA . GLN A 1 81 ? -18.628 3.131 5.357 1.00 73.19 81 GLN A CA 1
ATOM 647 C C . GLN A 1 81 ? -18.546 4.476 6.093 1.00 73.19 81 GLN A C 1
ATOM 649 O O . GLN A 1 81 ? -19.131 4.612 7.164 1.00 73.19 81 GLN A O 1
ATOM 654 N N . MET A 1 82 ? -17.807 5.449 5.559 1.00 80.12 82 MET A N 1
ATOM 655 C CA . MET A 1 82 ? -17.566 6.757 6.173 1.00 80.12 82 MET A CA 1
ATOM 656 C C . MET A 1 82 ? -17.282 7.825 5.110 1.00 80.12 82 MET A C 1
ATOM 658 O O . MET A 1 82 ? -16.935 7.497 3.976 1.00 80.12 82 MET A O 1
ATOM 662 N N . ASP A 1 83 ? -17.393 9.102 5.488 1.00 80.31 83 ASP A N 1
ATOM 663 C CA . ASP A 1 83 ? -17.057 10.237 4.623 1.00 80.31 83 ASP A CA 1
ATOM 664 C C . ASP A 1 83 ? -15.669 10.103 3.984 1.00 80.31 83 ASP A C 1
ATOM 666 O O . ASP A 1 83 ? -14.684 9.782 4.657 1.00 80.31 83 ASP A O 1
ATOM 670 N N . LEU A 1 84 ? -15.578 10.435 2.691 1.00 73.44 84 LEU A N 1
ATOM 671 C CA . LEU A 1 84 ? -14.360 10.322 1.875 1.00 73.44 84 LEU A CA 1
ATOM 672 C C . LEU A 1 84 ? -13.131 10.981 2.522 1.00 73.44 84 LEU A C 1
ATOM 674 O O . LEU A 1 84 ? -12.033 10.428 2.471 1.00 73.44 84 LEU A O 1
ATOM 678 N N . LYS A 1 85 ? -13.313 12.134 3.182 1.00 73.44 85 LYS A N 1
ATOM 679 C CA . LYS A 1 85 ? -12.227 12.831 3.895 1.00 73.44 85 LYS A CA 1
ATOM 680 C C . LYS A 1 85 ? -11.680 12.020 5.072 1.00 73.44 85 LYS A C 1
ATOM 682 O O . LYS A 1 85 ? -10.470 12.009 5.291 1.00 73.44 85 LYS A O 1
ATOM 687 N N . ASN A 1 86 ? -12.552 11.346 5.817 1.00 71.62 86 ASN A N 1
ATOM 688 C CA . ASN A 1 86 ? -12.148 10.532 6.961 1.00 71.62 86 ASN A CA 1
ATOM 689 C C . ASN A 1 86 ? -11.551 9.201 6.499 1.00 71.62 86 ASN A C 1
ATOM 691 O O . ASN A 1 86 ? -10.522 8.799 7.032 1.00 71.62 86 ASN A O 1
ATOM 695 N N . ALA A 1 87 ? -12.120 8.582 5.459 1.00 72.56 87 ALA A N 1
ATOM 696 C CA . ALA A 1 87 ? -11.587 7.363 4.852 1.00 72.56 87 ALA A CA 1
ATOM 697 C C . ALA A 1 87 ? -10.133 7.540 4.387 1.00 72.56 87 ALA A C 1
ATOM 699 O O . ALA A 1 87 ? -9.272 6.738 4.741 1.00 72.56 87 ALA A O 1
ATOM 700 N N . PHE A 1 88 ? -9.841 8.628 3.667 1.00 70.88 88 PHE A N 1
ATOM 701 C CA . PHE A 1 88 ? -8.492 8.922 3.178 1.00 70.88 88 PHE A CA 1
ATOM 702 C C . PHE A 1 88 ? -7.501 9.186 4.319 1.00 70.88 88 PHE A C 1
ATOM 704 O O . PHE A 1 88 ? -6.385 8.671 4.318 1.00 70.88 88 PHE A O 1
ATOM 711 N N . LYS A 1 89 ? -7.923 9.944 5.342 1.00 73.88 89 LYS A N 1
ATOM 712 C CA . LYS A 1 89 ? -7.092 10.221 6.522 1.00 73.88 89 LYS A CA 1
ATOM 713 C C . LYS A 1 89 ? -6.772 8.943 7.305 1.00 73.88 89 LYS A C 1
ATOM 715 O O . LYS A 1 89 ? -5.655 8.799 7.795 1.00 73.88 89 LYS A O 1
ATOM 720 N N . THR A 1 90 ? -7.728 8.020 7.413 1.00 73.69 90 THR A N 1
ATOM 721 C CA . THR A 1 90 ? -7.528 6.722 8.069 1.00 73.69 90 THR A CA 1
ATOM 722 C C . THR A 1 90 ? -6.626 5.801 7.253 1.00 73.69 90 THR A C 1
ATOM 724 O O . THR A 1 90 ? -5.711 5.231 7.838 1.00 73.69 90 THR A O 1
ATOM 727 N N . ALA A 1 91 ? -6.820 5.703 5.936 1.00 74.06 91 ALA A 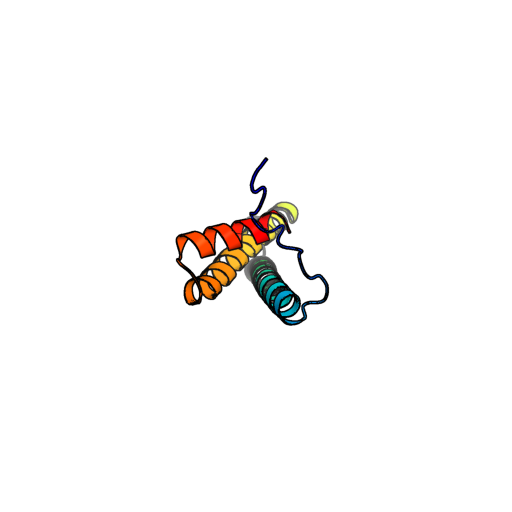N 1
ATOM 728 C CA . ALA A 1 91 ? -5.990 4.869 5.064 1.00 74.06 91 ALA A CA 1
ATOM 729 C C . ALA A 1 91 ? -4.519 5.319 5.064 1.00 74.06 91 ALA A C 1
ATOM 731 O O . ALA A 1 91 ? -3.611 4.509 5.223 1.00 74.06 91 ALA A O 1
ATOM 732 N N . ILE A 1 92 ? -4.275 6.634 4.990 1.00 72.06 92 ILE A N 1
ATOM 733 C CA . ILE A 1 92 ? -2.925 7.201 5.129 1.00 72.06 92 ILE A CA 1
ATOM 734 C C . ILE A 1 92 ? -2.351 6.917 6.517 1.00 72.06 92 ILE A C 1
ATOM 736 O O . ILE A 1 92 ? -1.195 6.521 6.636 1.00 72.06 92 ILE A O 1
ATOM 740 N N . GLY A 1 93 ? -3.148 7.124 7.569 1.00 70.81 93 GLY A N 1
ATOM 741 C CA . GLY A 1 93 ? -2.709 6.899 8.942 1.00 70.81 93 GLY A CA 1
ATOM 742 C C . GLY A 1 93 ? -2.320 5.447 9.204 1.00 70.81 93 GLY A C 1
ATOM 743 O O . GLY A 1 93 ? -1.293 5.206 9.824 1.00 70.81 93 GLY A O 1
ATOM 744 N N . MET A 1 94 ? -3.100 4.484 8.708 1.00 71.50 94 MET A N 1
ATOM 745 C CA . MET A 1 94 ? -2.782 3.064 8.854 1.00 71.50 94 MET A CA 1
ATOM 746 C C . MET A 1 94 ? -1.621 2.649 7.953 1.00 71.50 94 MET A C 1
ATOM 748 O O . MET A 1 94 ? -0.740 1.960 8.435 1.00 71.50 94 MET A O 1
ATOM 752 N N . SER A 1 95 ? -1.552 3.111 6.702 1.00 63.81 95 SER A N 1
ATOM 753 C CA . SER A 1 95 ? -0.485 2.715 5.769 1.00 63.81 95 SER A CA 1
ATOM 754 C C . SER A 1 95 ? 0.895 3.314 6.093 1.00 63.81 95 SER A C 1
ATOM 756 O O . SER A 1 95 ? 1.902 2.691 5.779 1.00 63.81 95 SER A O 1
ATOM 758 N N . LEU A 1 96 ? 0.970 4.504 6.713 1.00 61.34 96 LEU A N 1
ATOM 759 C CA . LEU A 1 96 ? 2.244 5.169 7.053 1.00 61.34 96 LEU A CA 1
ATOM 760 C C . LEU A 1 96 ? 2.759 4.881 8.474 1.00 61.34 96 LEU A C 1
ATOM 762 O O . LEU A 1 96 ? 3.934 5.117 8.741 1.00 61.34 96 LEU A O 1
ATOM 766 N N . VAL A 1 97 ? 1.894 4.432 9.389 1.00 55.84 97 VAL A N 1
ATOM 767 C CA . VAL A 1 97 ? 2.259 4.097 10.784 1.00 55.84 97 VAL A CA 1
ATOM 768 C C . VAL A 1 97 ? 2.398 2.580 10.991 1.00 55.84 97 VAL A C 1
ATOM 770 O O . VAL A 1 97 ? 2.792 2.160 12.078 1.00 55.84 97 VAL A O 1
ATOM 773 N N . SER A 1 98 ? 2.052 1.766 9.982 1.00 48.50 98 SER A N 1
ATOM 774 C CA . SER A 1 98 ? 2.034 0.300 10.089 1.00 48.50 98 SER A CA 1
ATOM 775 C C . SER A 1 98 ? 3.387 -0.337 10.373 1.00 48.50 98 SER A C 1
ATOM 777 O O . SER A 1 98 ? 4.427 0.220 9.959 1.00 48.50 98 SER A O 1
#

Secondary structure (DSSP, 8-state):
-----S------TT-HHHHHHHHHHHHHHHHHHHHHHHHHHHHHHHTT-TT---HHHHHHHHHHHHHHHHHHHHHHHHTTTS-HHHHHHHHHHHHHH-

Organism: NCBI:txid408172

Radius of gyration: 19.1 Å; chains: 1; bounding box: 38×29×65 Å